Protein AF-A0A354EQW1-F1 (afdb_monomer_lite)

pLDDT: mean 76.07, std 14.04, range [41.16, 94.44]

Structure (mmCIF, N/CA/C/O backbone):
data_AF-A0A354EQW1-F1
#
_entry.id   AF-A0A354EQW1-F1
#
loop_
_atom_site.group_PDB
_atom_site.id
_atom_site.type_symbol
_atom_site.label_atom_id
_atom_site.label_alt_id
_atom_site.label_comp_id
_atom_site.label_asym_id
_atom_site.label_entity_id
_atom_site.label_seq_id
_atom_site.pdbx_PDB_ins_code
_atom_site.Cartn_x
_atom_site.Cartn_y
_atom_site.Cartn_z
_atom_site.occupancy
_atom_site.B_iso_or_equiv
_atom_site.auth_seq_id
_atom_site.auth_comp_id
_atom_site.auth_asym_id
_atom_site.auth_atom_id
_atom_site.pdbx_PDB_model_num
ATOM 1 N N . MET A 1 1 ? 8.757 -15.757 4.302 1.00 61.41 1 MET A N 1
ATOM 2 C CA . MET A 1 1 ? 8.598 -14.358 3.848 1.00 61.41 1 MET A CA 1
ATOM 3 C C . MET A 1 1 ? 7.993 -13.514 4.948 1.00 61.41 1 MET A C 1
ATOM 5 O O . MET A 1 1 ? 7.032 -13.957 5.578 1.00 61.41 1 MET A O 1
ATOM 9 N N . ALA A 1 2 ? 8.572 -12.337 5.192 1.00 67.94 2 ALA A N 1
ATOM 10 C CA . ALA A 1 2 ? 8.047 -11.387 6.164 1.00 67.94 2 ALA A CA 1
ATOM 11 C C . ALA A 1 2 ? 6.632 -10.951 5.756 1.00 67.94 2 ALA A C 1
ATOM 13 O O . ALA A 1 2 ? 6.360 -10.668 4.590 1.00 67.94 2 ALA A O 1
ATOM 14 N N . SER A 1 3 ? 5.724 -10.931 6.723 1.00 80.31 3 SER A N 1
ATOM 15 C CA . SER A 1 3 ? 4.362 -10.442 6.536 1.00 80.31 3 SER A CA 1
ATOM 16 C C . SER A 1 3 ? 3.957 -9.633 7.753 1.00 80.31 3 SER A C 1
ATOM 18 O O . SER A 1 3 ? 4.433 -9.888 8.865 1.00 80.31 3 SER A O 1
ATOM 20 N N . PHE A 1 4 ? 3.077 -8.666 7.548 1.00 85.62 4 PHE A N 1
ATOM 21 C CA . PHE A 1 4 ? 2.503 -7.891 8.630 1.00 85.62 4 PHE A CA 1
ATOM 22 C C . PHE A 1 4 ? 0.986 -7.853 8.507 1.00 85.62 4 PHE A C 1
ATOM 24 O O . PHE A 1 4 ? 0.403 -7.998 7.434 1.00 85.62 4 PHE A O 1
ATOM 31 N N . THR A 1 5 ? 0.344 -7.692 9.654 1.00 90.31 5 THR A N 1
ATOM 32 C CA . THR A 1 5 ? -1.072 -7.368 9.757 1.00 90.31 5 THR A CA 1
ATOM 33 C C . THR A 1 5 ? -1.188 -5.973 10.314 1.00 90.31 5 THR A C 1
ATOM 35 O O . THR A 1 5 ? -0.642 -5.713 11.379 1.00 90.31 5 THR A O 1
ATOM 38 N N . LEU A 1 6 ? -1.914 -5.113 9.625 1.00 90.81 6 LEU A N 1
ATOM 39 C CA . LEU A 1 6 ? -2.255 -3.776 10.069 1.00 90.81 6 LEU A CA 1
ATOM 40 C C . LEU A 1 6 ? -3.727 -3.750 10.491 1.00 90.81 6 LEU A C 1
ATOM 42 O O . LEU A 1 6 ? -4.569 -4.328 9.806 1.00 90.81 6 LEU A O 1
ATOM 46 N N . ILE A 1 7 ? -4.031 -3.111 11.619 1.00 92.00 7 ILE A N 1
ATOM 47 C CA . ILE A 1 7 ? -5.399 -2.943 12.123 1.00 92.00 7 ILE A CA 1
ATOM 48 C C . ILE A 1 7 ? -5.773 -1.476 11.945 1.00 92.00 7 ILE A C 1
ATOM 50 O O . ILE A 1 7 ? -5.153 -0.611 12.558 1.00 92.00 7 ILE A O 1
ATOM 54 N N . THR A 1 8 ? -6.737 -1.177 11.079 1.00 90.56 8 THR A N 1
ATOM 55 C CA . THR A 1 8 ? -7.077 0.208 10.723 1.00 90.56 8 THR A CA 1
ATOM 56 C C . THR A 1 8 ? -7.676 0.970 11.901 1.00 90.56 8 THR A C 1
ATOM 58 O O . THR A 1 8 ? -8.573 0.449 12.565 1.00 90.56 8 THR A O 1
ATOM 61 N N . GLN A 1 9 ? -7.269 2.224 12.097 1.00 86.38 9 GLN A N 1
ATOM 62 C CA . GLN A 1 9 ? -7.896 3.142 13.046 1.00 86.38 9 GLN A CA 1
ATOM 63 C C . GLN A 1 9 ? -8.481 4.335 12.293 1.00 86.38 9 GLN A C 1
ATOM 65 O O . GLN A 1 9 ? -7.753 5.110 11.678 1.00 86.38 9 GLN A O 1
ATOM 70 N N . GLY A 1 10 ? -9.807 4.477 12.348 1.00 82.00 10 GLY A N 1
ATOM 71 C CA . GLY A 1 10 ? -10.518 5.462 11.538 1.00 82.00 10 GLY A CA 1
ATOM 72 C C . GLY A 1 10 ? -10.476 5.111 10.049 1.00 82.00 10 GLY A C 1
ATOM 73 O O . GLY A 1 10 ? -9.451 4.718 9.498 1.00 82.00 10 GLY A O 1
ATOM 74 N N . ILE A 1 11 ? -11.618 5.227 9.381 1.00 91.38 11 ILE A N 1
ATOM 75 C CA . ILE A 1 11 ? -11.716 5.006 7.940 1.00 91.38 11 ILE A CA 1
ATOM 76 C C . ILE A 1 11 ? -12.418 6.223 7.362 1.00 91.38 11 ILE A C 1
ATOM 78 O O . ILE A 1 11 ? -13.590 6.466 7.646 1.00 91.38 11 ILE A O 1
ATOM 82 N N . THR A 1 12 ? -11.691 6.988 6.555 1.00 93.75 12 THR A N 1
ATOM 83 C CA . THR A 1 12 ? -12.273 8.050 5.739 1.00 93.75 12 THR A CA 1
ATOM 84 C C . THR A 1 12 ? -12.435 7.530 4.324 1.00 93.75 12 THR A C 1
ATOM 86 O O . THR A 1 12 ? -11.519 6.930 3.767 1.00 93.75 12 THR A O 1
ATOM 89 N N . VAL A 1 13 ? -13.603 7.770 3.737 1.00 94.44 13 VAL A N 1
ATOM 90 C CA . VAL A 1 13 ? -13.941 7.357 2.373 1.00 94.44 13 VAL A CA 1
ATOM 91 C C . VAL A 1 13 ? -14.304 8.564 1.528 1.00 94.44 13 VAL A C 1
ATOM 93 O O . VAL A 1 13 ? -14.790 9.571 2.044 1.00 94.44 13 VAL A O 1
ATOM 96 N N . GLY A 1 14 ? -14.109 8.450 0.222 1.00 91.62 14 GLY A N 1
ATOM 97 C CA . GLY A 1 14 ? -14.551 9.456 -0.726 1.00 91.62 14 GLY A CA 1
ATOM 98 C C . GLY A 1 14 ? -14.623 8.926 -2.148 1.00 91.62 14 GLY A C 1
ATOM 99 O O . GLY A 1 14 ? -14.237 7.794 -2.441 1.00 91.62 14 GLY A O 1
ATOM 100 N N . TYR A 1 15 ? -15.142 9.778 -3.024 1.00 89.44 15 TYR A N 1
ATOM 101 C CA . TYR A 1 15 ? -15.158 9.570 -4.464 1.00 89.44 15 TYR A CA 1
ATOM 102 C C . TYR A 1 15 ? -14.488 10.777 -5.115 1.00 89.44 15 TYR A C 1
ATOM 104 O O . TYR A 1 15 ? -14.860 11.917 -4.830 1.00 89.44 15 TYR A O 1
ATOM 112 N N . ALA A 1 16 ? -13.488 10.519 -5.949 1.00 84.44 16 ALA A N 1
ATOM 113 C CA . ALA A 1 16 ? -12.855 11.500 -6.821 1.00 84.44 16 ALA A CA 1
ATOM 114 C C . ALA A 1 16 ? -13.262 11.231 -8.279 1.00 84.44 16 ALA A C 1
ATOM 116 O O . ALA A 1 16 ? -13.945 10.245 -8.560 1.00 84.44 16 ALA A O 1
ATOM 117 N N . GLU A 1 17 ? -12.831 12.095 -9.202 1.00 80.75 17 GLU A N 1
ATOM 118 C CA . GLU A 1 17 ? -13.062 11.911 -10.647 1.00 80.75 17 GLU A CA 1
ATOM 119 C C . GLU A 1 17 ? -12.592 10.532 -11.134 1.00 80.75 17 GLU A C 1
ATOM 121 O O . GLU A 1 17 ? -13.248 9.920 -11.974 1.00 80.75 17 GLU A O 1
ATOM 126 N N . ASP A 1 18 ? -11.530 10.007 -10.520 1.00 79.56 18 ASP A N 1
ATOM 127 C CA . ASP A 1 18 ? -10.909 8.746 -10.915 1.00 79.56 18 ASP A CA 1
ATOM 128 C C . ASP A 1 18 ? -11.437 7.517 -10.157 1.00 79.56 18 ASP A C 1
ATOM 130 O O . ASP A 1 18 ? -11.025 6.400 -10.455 1.00 79.56 18 ASP A O 1
ATOM 134 N N . GLY A 1 19 ? -12.355 7.675 -9.196 1.00 86.69 19 GLY A N 1
ATOM 135 C CA . GLY A 1 19 ? -12.988 6.544 -8.511 1.00 86.69 19 GLY A CA 1
ATOM 136 C C . GLY A 1 19 ? -13.111 6.673 -6.994 1.00 86.69 19 GLY A C 1
ATOM 137 O O . GLY A 1 19 ? -12.954 7.739 -6.398 1.00 86.69 19 GLY A O 1
ATOM 138 N N . PHE A 1 20 ? -13.453 5.551 -6.364 1.00 92.38 20 PHE A N 1
ATOM 139 C CA . PHE A 1 20 ? -13.547 5.412 -4.913 1.00 92.38 20 PHE A CA 1
ATOM 140 C C . PHE A 1 20 ? -12.161 5.330 -4.275 1.00 92.38 20 PHE A C 1
ATOM 142 O O . PHE A 1 20 ? -11.295 4.601 -4.763 1.00 92.38 20 PHE A O 1
ATOM 149 N N . PHE A 1 21 ? -12.002 5.979 -3.126 1.00 92.94 21 PHE A N 1
ATOM 150 C CA . PHE A 1 21 ? -10.834 5.820 -2.272 1.00 92.94 21 PHE A CA 1
ATOM 151 C C . PHE A 1 21 ? -11.230 5.693 -0.800 1.00 92.94 21 PHE A C 1
ATOM 153 O O . PHE A 1 21 ? -12.246 6.226 -0.345 1.00 92.94 21 PHE A O 1
ATOM 160 N N . ALA A 1 22 ? -10.375 5.017 -0.041 1.00 94.12 22 ALA A N 1
ATOM 161 C CA . ALA A 1 22 ? -10.442 4.926 1.407 1.00 94.12 22 ALA A CA 1
ATOM 162 C C . ALA A 1 22 ? -9.052 5.109 2.007 1.00 94.12 22 ALA A C 1
ATOM 164 O O . ALA A 1 22 ? -8.066 4.632 1.449 1.00 94.12 22 ALA A O 1
ATOM 165 N N . TRP A 1 23 ? -8.962 5.787 3.143 1.00 94.06 23 TRP A N 1
ATOM 166 C CA . TRP A 1 23 ? -7.689 6.020 3.808 1.00 94.06 23 TRP A CA 1
ATOM 167 C C . TRP A 1 23 ? -7.847 6.167 5.319 1.00 94.06 23 TRP A C 1
ATOM 169 O O . TRP A 1 23 ? -8.936 6.442 5.835 1.00 94.06 23 TRP A O 1
ATOM 179 N N . GLY A 1 24 ? -6.733 5.999 6.018 1.00 92.06 24 GLY A N 1
ATOM 180 C CA . GLY A 1 24 ? -6.637 6.200 7.454 1.00 92.06 24 GLY A CA 1
ATOM 181 C C . GLY A 1 24 ? -5.207 6.026 7.940 1.00 92.06 24 GLY A C 1
ATOM 182 O O . GLY A 1 24 ? -4.266 5.917 7.151 1.00 92.06 24 GLY A O 1
ATOM 183 N N . THR A 1 25 ? -5.050 5.980 9.256 1.00 91.25 25 THR A N 1
ATOM 184 C CA . THR A 1 25 ? -3.758 5.743 9.901 1.00 91.25 25 THR A CA 1
ATOM 185 C C . THR A 1 25 ? -3.864 4.599 10.896 1.00 91.25 25 THR A C 1
ATOM 187 O O . THR A 1 25 ? -4.946 4.063 11.152 1.00 91.25 25 THR A O 1
ATOM 190 N N . THR A 1 26 ? -2.722 4.148 11.401 1.00 89.62 26 THR A N 1
ATOM 191 C CA . THR A 1 26 ? -2.644 3.186 12.501 1.00 89.62 26 THR A CA 1
ATOM 192 C C . THR A 1 26 ? -1.219 3.058 13.010 1.00 89.62 26 THR A C 1
ATOM 194 O O . THR A 1 26 ? -0.257 3.102 12.248 1.00 89.62 26 THR A O 1
ATOM 197 N N . ASP A 1 27 ? -1.086 2.848 14.308 1.00 87.38 27 ASP A N 1
ATOM 198 C CA . ASP A 1 27 ? 0.136 2.419 14.985 1.00 87.38 27 ASP A CA 1
ATOM 199 C C . ASP A 1 27 ? 0.068 0.938 15.417 1.00 87.38 27 ASP A C 1
ATOM 201 O O . ASP A 1 27 ? 1.007 0.399 16.005 1.00 87.38 27 ASP A O 1
ATOM 205 N N . ASN A 1 28 ? -1.044 0.257 15.116 1.00 87.12 28 ASN A N 1
ATOM 206 C CA . ASN A 1 28 ? -1.337 -1.098 15.555 1.00 87.12 28 ASN A CA 1
ATOM 207 C C . ASN A 1 28 ? -1.108 -2.098 14.422 1.00 87.12 28 ASN A C 1
ATOM 209 O O . ASN A 1 28 ? -1.990 -2.390 13.606 1.00 87.12 28 ASN A O 1
ATOM 213 N N . PHE A 1 29 ? 0.095 -2.662 14.401 1.00 86.12 29 PHE A N 1
ATOM 214 C CA . PHE A 1 29 ? 0.477 -3.706 13.464 1.00 86.12 29 PHE A CA 1
ATOM 215 C C . PHE A 1 29 ? 1.183 -4.868 14.160 1.00 86.12 29 PHE A C 1
ATOM 217 O O . PHE A 1 29 ? 1.816 -4.740 15.207 1.00 86.12 29 PHE A O 1
ATOM 224 N N . ARG A 1 30 ? 1.063 -6.047 13.556 1.00 86.12 30 ARG A N 1
ATOM 225 C CA . ARG A 1 30 ? 1.644 -7.301 14.033 1.00 86.12 30 ARG A CA 1
ATOM 226 C C . ARG A 1 30 ? 2.488 -7.908 12.933 1.00 86.12 30 ARG A C 1
ATOM 228 O O . ARG A 1 30 ? 1.966 -8.241 11.871 1.00 86.12 30 ARG A O 1
ATOM 235 N N . TRP A 1 31 ? 3.769 -8.090 13.210 1.00 83.12 31 TRP A N 1
ATOM 236 C CA . TRP A 1 31 ? 4.674 -8.822 12.335 1.00 83.12 31 TRP A CA 1
ATOM 237 C C . TRP A 1 31 ? 4.540 -10.320 12.581 1.00 83.12 31 TRP A C 1
ATOM 239 O O . TRP A 1 31 ? 4.454 -10.770 13.724 1.00 83.12 31 TRP A O 1
ATOM 249 N N . ASN A 1 32 ? 4.501 -11.093 11.501 1.00 75.50 32 ASN A N 1
ATOM 250 C CA . ASN A 1 32 ? 4.595 -12.541 11.560 1.00 75.50 32 ASN A CA 1
ATOM 251 C C . ASN A 1 32 ? 5.961 -12.951 11.017 1.00 75.50 32 ASN A C 1
ATOM 253 O O . ASN A 1 32 ? 6.189 -12.973 9.804 1.00 75.50 32 ASN A O 1
ATOM 257 N N . ASP A 1 33 ? 6.865 -13.264 11.938 1.00 65.31 33 ASP A N 1
ATOM 258 C CA . ASP A 1 33 ? 8.210 -13.710 11.620 1.00 65.31 33 ASP A CA 1
ATOM 259 C C . ASP A 1 33 ? 8.269 -15.229 11.586 1.00 65.31 33 ASP A C 1
ATOM 261 O O . ASP A 1 33 ? 8.409 -15.903 12.606 1.00 65.31 33 ASP A O 1
ATOM 265 N N . ARG A 1 34 ? 8.223 -15.784 10.378 1.00 54.66 34 ARG A N 1
ATOM 266 C CA . ARG A 1 34 ? 8.745 -17.128 10.135 1.00 54.66 34 ARG A CA 1
ATOM 267 C C . ARG A 1 34 ? 10.202 -17.005 9.715 1.00 54.66 34 ARG A C 1
ATOM 269 O O . ARG A 1 34 ? 10.468 -17.022 8.523 1.00 54.66 34 ARG A O 1
ATOM 276 N N . GLY A 1 35 ? 11.078 -16.798 10.702 1.00 47.00 35 GLY A N 1
ATOM 277 C CA . GLY A 1 35 ? 12.498 -17.198 10.742 1.00 47.00 35 GLY A CA 1
ATOM 278 C C . GLY A 1 35 ? 13.497 -16.686 9.698 1.00 47.00 35 GLY A C 1
ATOM 279 O O . GLY A 1 35 ? 14.683 -16.646 10.000 1.00 47.00 35 GLY A O 1
ATOM 280 N N . ASP A 1 36 ? 13.068 -16.252 8.522 1.00 45.66 36 ASP A N 1
ATOM 281 C CA . ASP A 1 36 ? 13.952 -16.171 7.370 1.00 45.66 36 ASP A CA 1
ATOM 282 C C . ASP A 1 36 ? 14.125 -14.713 6.943 1.00 45.66 36 ASP A C 1
ATOM 284 O O . ASP A 1 36 ? 13.582 -14.277 5.937 1.00 45.66 36 ASP A O 1
ATOM 288 N N . TYR A 1 37 ? 14.887 -13.938 7.724 1.00 51.50 37 TYR A N 1
ATOM 289 C CA . TYR A 1 37 ? 15.609 -12.780 7.182 1.00 51.50 37 TYR A CA 1
ATOM 290 C C . TYR A 1 37 ? 16.886 -13.295 6.515 1.00 51.50 37 TYR A C 1
ATOM 292 O O . TYR A 1 37 ? 17.991 -13.098 7.017 1.00 51.50 37 TYR A O 1
ATOM 300 N N . VAL A 1 38 ? 16.742 -14.042 5.422 1.00 46.09 38 VAL A N 1
ATOM 301 C CA . VAL A 1 38 ? 17.891 -14.604 4.710 1.00 46.09 38 VAL A CA 1
ATOM 302 C C . VAL A 1 38 ? 18.143 -13.738 3.472 1.00 46.09 38 VAL A C 1
ATOM 304 O O . VAL A 1 38 ? 17.240 -13.478 2.692 1.00 46.09 38 VAL A O 1
ATOM 307 N N . HIS A 1 39 ? 19.371 -13.238 3.328 1.00 49.62 39 HIS A N 1
ATOM 308 C CA . HIS A 1 39 ? 19.900 -12.595 2.111 1.00 49.62 39 HIS A CA 1
ATOM 309 C C . HIS A 1 39 ? 19.362 -11.216 1.669 1.00 49.62 39 HIS A C 1
ATOM 311 O O . HIS A 1 39 ? 19.645 -10.798 0.554 1.00 49.62 39 HIS A O 1
ATOM 317 N N . GLY A 1 40 ? 18.713 -10.428 2.534 1.00 51.31 40 GLY A N 1
ATOM 318 C CA . GLY A 1 40 ? 18.455 -9.006 2.223 1.00 51.31 40 GLY A CA 1
ATOM 319 C C . GLY A 1 40 ? 17.377 -8.744 1.166 1.00 51.31 40 GLY A C 1
ATOM 320 O O . GLY A 1 40 ? 17.297 -7.642 0.632 1.00 51.31 40 GLY A O 1
ATOM 321 N N . GLU A 1 41 ? 16.517 -9.731 0.925 1.00 52.88 41 GLU A N 1
ATOM 322 C CA . GLU A 1 41 ? 15.366 -9.660 0.013 1.00 52.88 41 GLU A CA 1
ATOM 323 C C . GLU A 1 41 ? 14.070 -9.234 0.730 1.00 52.88 41 GLU A C 1
ATOM 325 O O . GLU A 1 41 ? 12.975 -9.328 0.182 1.00 52.88 41 GLU A O 1
ATOM 330 N N . HIS A 1 42 ? 14.152 -8.806 1.994 1.00 61.62 42 HIS 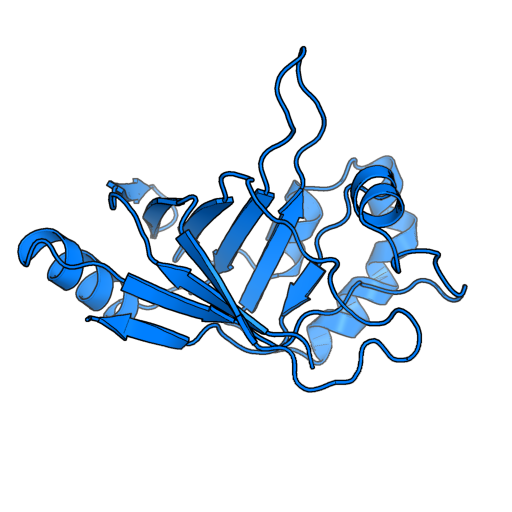A N 1
ATOM 331 C CA . HIS A 1 42 ? 12.977 -8.614 2.843 1.00 61.62 42 HIS A CA 1
ATOM 332 C C . HIS A 1 42 ? 12.871 -7.200 3.406 1.00 61.62 42 HIS A C 1
ATOM 334 O O . HIS A 1 42 ? 13.855 -6.575 3.793 1.00 61.62 42 HIS A O 1
ATOM 340 N N . LEU A 1 43 ? 11.629 -6.732 3.494 1.00 71.81 43 LEU A N 1
ATOM 341 C CA . LEU A 1 43 ? 11.233 -5.452 4.069 1.00 71.81 43 LEU A CA 1
ATOM 342 C C . LEU A 1 43 ? 11.712 -5.313 5.531 1.00 71.81 43 LEU A C 1
ATOM 344 O O . LEU A 1 43 ? 11.387 -6.189 6.336 1.00 71.81 43 LEU A O 1
ATOM 348 N N . PRO A 1 44 ? 12.438 -4.248 5.924 1.00 70.88 44 PRO A N 1
ATOM 349 C CA . PRO A 1 44 ? 12.791 -4.007 7.323 1.00 70.88 44 PRO A CA 1
ATOM 350 C C . PRO A 1 44 ? 11.556 -3.801 8.202 1.00 70.88 44 PRO A C 1
ATOM 352 O O . PRO A 1 44 ? 10.584 -3.171 7.783 1.00 70.88 44 PRO A O 1
ATOM 355 N N . ARG A 1 45 ? 11.606 -4.267 9.456 1.00 76.19 45 ARG A N 1
ATOM 356 C CA . ARG A 1 45 ? 10.544 -3.947 10.416 1.00 76.19 45 ARG A CA 1
ATOM 357 C C . ARG A 1 45 ? 10.528 -2.445 10.707 1.00 76.19 45 ARG A C 1
ATOM 359 O O . ARG A 1 45 ? 11.567 -1.836 10.960 1.00 76.19 45 ARG A O 1
ATOM 366 N N . PHE A 1 46 ? 9.333 -1.881 10.719 1.00 74.00 46 PHE A N 1
ATOM 367 C CA . PHE A 1 46 ? 9.022 -0.569 11.274 1.00 74.00 46 PHE A CA 1
ATOM 368 C C . PHE A 1 46 ? 8.236 -0.812 12.562 1.00 74.00 46 PHE A C 1
ATOM 370 O O . PHE A 1 46 ? 7.251 -1.544 12.541 1.00 74.00 46 PHE A O 1
ATOM 377 N N . THR A 1 47 ? 8.716 -0.304 13.699 1.00 68.75 47 THR A N 1
ATOM 378 C CA . THR A 1 47 ? 8.116 -0.508 15.032 1.00 68.75 47 THR A CA 1
ATOM 379 C C . THR A 1 47 ? 7.979 0.833 15.736 1.00 68.75 47 THR A C 1
ATOM 381 O O . THR A 1 47 ? 8.960 1.567 15.807 1.00 68.75 47 THR A O 1
ATOM 384 N N . GLY A 1 48 ? 6.800 1.126 16.292 1.00 71.69 48 GLY A N 1
ATOM 385 C CA . GLY A 1 48 ? 6.523 2.411 16.950 1.00 71.69 48 GLY A CA 1
ATOM 386 C C . GLY A 1 48 ? 6.258 3.573 15.986 1.00 71.69 48 GLY A C 1
ATOM 387 O O . GLY A 1 48 ? 6.304 4.725 16.401 1.00 71.69 48 GLY A O 1
ATOM 388 N N . GLU A 1 49 ? 5.998 3.278 14.714 1.00 80.38 49 GLU A N 1
ATOM 389 C CA . GLU A 1 49 ? 5.729 4.270 13.673 1.00 80.38 49 GLU A CA 1
ATOM 390 C C . GLU A 1 49 ? 4.253 4.259 13.290 1.00 80.38 49 GLU A C 1
ATOM 392 O O . GLU A 1 49 ? 3.627 3.202 13.276 1.00 80.38 49 GLU A O 1
ATOM 397 N N . VAL A 1 50 ? 3.705 5.422 12.943 1.00 86.38 50 VAL A N 1
ATOM 398 C CA . VAL A 1 50 ? 2.364 5.498 12.358 1.00 86.38 50 VAL A CA 1
ATOM 399 C C . VAL A 1 50 ? 2.462 5.112 10.886 1.00 86.38 50 VAL A C 1
ATOM 401 O O . VAL A 1 50 ? 3.277 5.659 10.140 1.00 86.38 50 VAL A O 1
ATOM 404 N N . VAL A 1 51 ? 1.621 4.167 10.482 1.00 87.69 51 VAL A N 1
ATOM 405 C CA . VAL A 1 51 ? 1.422 3.782 9.090 1.00 87.69 51 VAL A CA 1
ATOM 406 C C . VAL A 1 51 ? 0.181 4.491 8.573 1.00 87.69 51 VAL A C 1
ATOM 408 O O . VAL A 1 51 ? -0.920 4.300 9.093 1.00 87.69 51 VAL A O 1
ATOM 411 N N . GLU A 1 52 ? 0.354 5.287 7.530 1.00 90.50 52 GLU A N 1
ATOM 412 C CA . GLU A 1 52 ? -0.750 5.757 6.705 1.00 90.50 52 GLU A CA 1
ATOM 413 C C . GLU A 1 52 ? -1.101 4.652 5.715 1.00 90.50 52 GLU A C 1
ATOM 415 O O . GLU A 1 52 ? -0.221 4.047 5.103 1.00 90.50 52 GLU A O 1
ATOM 420 N N . TRP A 1 53 ? -2.382 4.351 5.555 1.00 91.56 53 TRP A N 1
ATOM 421 C CA . TRP A 1 53 ? -2.829 3.364 4.582 1.00 91.56 53 TRP A CA 1
ATOM 422 C C . TRP A 1 53 ? -3.884 3.972 3.667 1.00 91.56 53 TRP A C 1
ATOM 424 O O . TRP A 1 53 ? -4.707 4.788 4.086 1.00 91.56 53 TRP A O 1
ATOM 434 N N . ARG A 1 54 ? -3.856 3.562 2.400 1.00 91.81 54 ARG A N 1
ATOM 435 C CA . ARG A 1 54 ? -4.777 4.009 1.360 1.00 91.81 54 ARG A CA 1
ATOM 436 C C . ARG A 1 54 ? -5.159 2.847 0.454 1.00 91.81 54 ARG A C 1
ATOM 438 O O . ARG A 1 54 ? -4.302 2.084 0.021 1.00 91.81 54 ARG A O 1
ATOM 445 N N . ILE A 1 55 ? -6.446 2.750 0.152 1.00 91.69 55 ILE A N 1
ATOM 446 C CA . ILE A 1 55 ? -7.019 1.869 -0.864 1.00 91.69 55 ILE A CA 1
ATOM 447 C C . ILE A 1 55 ? -7.641 2.765 -1.930 1.00 91.69 55 ILE A C 1
ATOM 449 O O . ILE A 1 55 ? -8.406 3.671 -1.597 1.00 91.69 55 ILE A O 1
ATOM 453 N N . ASP A 1 56 ? -7.325 2.520 -3.194 1.00 89.69 56 ASP A N 1
ATOM 454 C CA . ASP A 1 56 ? -7.824 3.314 -4.313 1.00 89.69 56 ASP A CA 1
ATOM 455 C C . ASP A 1 56 ? -8.322 2.410 -5.437 1.00 89.69 56 ASP A C 1
ATOM 457 O O . ASP A 1 56 ? -7.684 1.412 -5.769 1.00 89.69 56 ASP A O 1
ATOM 461 N N . SER A 1 57 ? -9.461 2.769 -6.020 1.00 87.56 57 SER A N 1
ATOM 462 C CA . SER A 1 57 ? -10.031 2.084 -7.185 1.00 87.56 57 SER A CA 1
ATOM 463 C C . SER A 1 57 ? -9.741 2.791 -8.507 1.00 87.56 57 SER A C 1
ATOM 465 O O . SER A 1 57 ? -10.249 2.357 -9.546 1.00 87.56 57 SER A O 1
ATOM 467 N N . ASN A 1 58 ? -8.919 3.847 -8.471 1.00 81.44 58 ASN A N 1
ATOM 468 C CA . ASN A 1 58 ? -8.408 4.519 -9.655 1.00 81.44 58 ASN A CA 1
ATOM 469 C C . ASN A 1 58 ? -7.813 3.503 -10.651 1.00 81.44 58 ASN A C 1
ATOM 471 O O . ASN A 1 58 ? -7.021 2.652 -10.239 1.00 81.44 58 ASN A O 1
ATOM 475 N N . PRO A 1 59 ? -8.150 3.583 -11.954 1.00 72.44 59 PRO A N 1
ATOM 476 C CA . PRO A 1 59 ? -7.591 2.724 -13.001 1.00 72.44 59 PRO A CA 1
ATOM 477 C C . PRO A 1 59 ? -6.091 2.940 -13.297 1.00 72.44 59 PRO A C 1
ATOM 479 O O . PRO A 1 59 ? -5.606 2.463 -14.322 1.00 72.44 59 PRO A O 1
ATOM 482 N N . MET A 1 60 ? -5.345 3.663 -12.456 1.00 76.62 60 MET A N 1
ATOM 483 C CA . MET A 1 60 ? -3.898 3.820 -12.603 1.00 76.62 60 MET A CA 1
ATOM 484 C C . MET A 1 60 ? -3.177 2.472 -12.548 1.00 76.62 60 MET A C 1
ATOM 486 O O . MET A 1 60 ? -3.281 1.741 -11.556 1.00 76.62 60 MET A O 1
ATOM 490 N N . THR A 1 61 ? -2.356 2.219 -13.568 1.00 76.25 61 THR A N 1
ATOM 491 C CA . THR A 1 61 ? -1.529 1.012 -13.640 1.00 76.25 61 THR A CA 1
ATOM 492 C C . THR A 1 61 ? -0.412 1.021 -12.598 1.00 76.25 61 THR A C 1
ATOM 494 O O . THR A 1 61 ? -0.074 2.066 -12.027 1.00 76.25 61 THR A O 1
ATOM 497 N N . GLN A 1 62 ? 0.237 -0.130 -12.376 1.00 75.06 62 GLN A N 1
ATOM 498 C CA . GLN A 1 62 ? 1.417 -0.198 -11.500 1.00 75.06 62 GLN A CA 1
ATOM 499 C C . GLN A 1 62 ? 2.511 0.781 -11.944 1.00 75.06 62 GLN A C 1
ATOM 501 O O . GLN A 1 62 ? 3.116 1.469 -11.114 1.00 75.06 62 GLN A O 1
ATOM 506 N N . TRP A 1 63 ? 2.712 0.879 -13.263 1.00 76.94 63 TRP A N 1
ATOM 507 C CA . TRP A 1 63 ? 3.661 1.807 -13.866 1.00 76.94 63 TRP A CA 1
ATOM 508 C C . TRP A 1 63 ? 3.285 3.260 -13.582 1.00 76.94 63 TRP A C 1
ATOM 510 O O . TRP A 1 63 ? 4.144 4.022 -13.147 1.00 76.94 63 TRP A O 1
ATOM 520 N N . ASP A 1 64 ? 2.020 3.645 -13.765 1.00 77.75 64 ASP A N 1
ATOM 521 C CA . ASP A 1 64 ? 1.586 5.033 -13.563 1.00 77.75 64 ASP A CA 1
ATOM 522 C C . ASP A 1 64 ? 1.794 5.482 -12.115 1.00 77.75 64 ASP A C 1
ATOM 524 O O . ASP A 1 64 ? 2.281 6.585 -11.854 1.00 77.75 64 ASP A O 1
ATOM 528 N N . GLN A 1 65 ? 1.492 4.602 -11.158 1.00 72.88 65 GLN A N 1
ATOM 529 C CA . GLN A 1 65 ? 1.671 4.905 -9.741 1.00 72.88 65 GLN A CA 1
ATOM 530 C C . GLN A 1 65 ? 3.141 5.047 -9.359 1.00 72.88 65 GLN A C 1
ATOM 532 O O . GLN A 1 65 ? 3.490 5.933 -8.574 1.00 72.88 65 GLN A O 1
ATOM 537 N N . TYR A 1 66 ? 4.017 4.197 -9.895 1.00 73.81 66 TYR A N 1
ATOM 538 C CA . TYR A 1 66 ? 5.452 4.336 -9.666 1.00 73.81 66 TYR A CA 1
ATOM 539 C C . TYR A 1 66 ? 6.038 5.559 -10.373 1.00 73.81 66 TYR A C 1
ATOM 541 O O . TYR A 1 66 ? 6.812 6.312 -9.780 1.00 73.81 66 TYR A O 1
ATOM 549 N N . ALA A 1 67 ? 5.646 5.798 -11.624 1.00 73.56 67 ALA A N 1
ATOM 550 C CA . ALA A 1 67 ? 6.093 6.943 -12.400 1.00 73.56 67 ALA A CA 1
ATOM 551 C C . ALA A 1 67 ? 5.675 8.266 -11.747 1.00 73.56 67 ALA A C 1
ATOM 553 O O . ALA A 1 67 ? 6.412 9.244 -11.846 1.00 73.56 67 ALA A O 1
ATOM 554 N N . TYR A 1 68 ? 4.538 8.317 -11.053 1.00 72.25 68 TYR A N 1
ATOM 555 C CA . TYR A 1 68 ? 4.149 9.486 -10.264 1.00 72.25 68 TYR A CA 1
ATOM 556 C C . TYR A 1 68 ? 5.107 9.760 -9.093 1.00 72.25 68 TYR A C 1
ATOM 558 O O . TYR A 1 68 ? 5.357 10.914 -8.753 1.00 72.25 68 TYR A O 1
ATOM 566 N N . PHE A 1 69 ? 5.665 8.709 -8.491 1.00 66.44 69 PHE A N 1
ATOM 567 C CA . PHE A 1 69 ? 6.474 8.810 -7.279 1.00 66.44 69 PHE A CA 1
ATOM 568 C C . PHE A 1 69 ? 7.938 9.214 -7.542 1.00 66.44 69 PHE A C 1
ATOM 570 O O . PHE A 1 69 ? 8.551 9.885 -6.712 1.00 66.44 69 PHE A O 1
ATOM 577 N N . LEU A 1 70 ? 8.515 8.842 -8.690 1.00 66.75 70 LEU A N 1
ATOM 578 C CA . LEU A 1 70 ? 9.916 9.156 -8.994 1.00 66.75 70 LEU A CA 1
ATOM 579 C C . LEU A 1 70 ? 10.134 10.542 -9.629 1.00 66.75 70 LEU A C 1
ATOM 581 O O . LEU A 1 70 ? 9.378 10.940 -10.525 1.00 66.75 70 LEU A O 1
ATOM 585 N N . PRO A 1 71 ? 11.252 11.223 -9.301 1.00 66.44 71 PRO A N 1
ATOM 586 C CA . PRO A 1 71 ? 11.758 12.336 -10.096 1.00 66.44 71 PRO A CA 1
ATOM 587 C C . PRO A 1 71 ? 12.044 11.904 -11.550 1.00 66.44 71 PRO A C 1
ATOM 589 O O . PRO A 1 71 ? 12.536 10.790 -11.766 1.00 66.44 71 PRO A O 1
ATOM 592 N N . PRO A 1 72 ? 11.757 12.739 -12.568 1.00 66.56 72 PRO A N 1
ATOM 593 C CA . PRO A 1 72 ? 11.960 12.397 -13.982 1.00 66.56 72 PRO A CA 1
ATOM 594 C C . PRO A 1 72 ? 13.358 11.858 -14.330 1.00 66.56 72 PRO A C 1
ATOM 596 O O . PRO A 1 72 ? 13.486 10.945 -15.144 1.00 66.56 72 PRO A O 1
ATOM 599 N N . GLU A 1 73 ? 14.398 12.388 -13.692 1.00 67.69 73 GLU A N 1
ATOM 600 C CA . GLU A 1 73 ? 15.805 12.035 -13.888 1.00 67.69 73 GLU A CA 1
ATOM 601 C C . GLU A 1 73 ? 16.164 10.598 -13.466 1.00 67.69 73 GLU A C 1
ATOM 603 O O . GLU A 1 73 ? 17.113 10.020 -14.002 1.00 67.69 73 GLU A O 1
ATOM 608 N N . GLU A 1 74 ? 15.397 9.992 -12.556 1.00 64.50 74 GLU A N 1
ATOM 609 C CA . GLU A 1 74 ? 15.617 8.622 -12.071 1.00 64.50 74 GLU A CA 1
ATOM 610 C C . GLU A 1 74 ? 14.838 7.572 -12.883 1.00 64.50 74 GLU A C 1
ATOM 612 O O . GLU A 1 74 ? 15.229 6.404 -12.909 1.00 64.50 74 GLU A O 1
ATOM 617 N N . LYS A 1 75 ? 13.782 7.979 -13.607 1.00 65.06 75 LYS A N 1
ATOM 618 C CA . LYS A 1 75 ? 12.888 7.071 -14.356 1.00 65.06 75 LYS A CA 1
ATOM 619 C C . LYS A 1 75 ? 13.618 6.312 -15.463 1.00 65.06 75 LYS A C 1
ATOM 621 O O . LYS A 1 75 ? 13.545 5.089 -15.522 1.00 65.06 75 LYS A O 1
ATOM 626 N N . SER A 1 76 ? 14.381 7.028 -16.291 1.00 64.44 76 SER A N 1
ATOM 627 C CA . SER A 1 76 ? 15.009 6.477 -17.506 1.00 64.44 76 SER A CA 1
ATOM 628 C C . SER A 1 76 ? 15.965 5.303 -17.263 1.00 64.44 76 SER A C 1
ATOM 630 O O . SER A 1 76 ? 16.127 4.458 -18.135 1.00 64.44 76 SER A O 1
ATOM 632 N N . LYS A 1 77 ? 16.602 5.226 -16.087 1.00 66.44 77 LYS A N 1
ATOM 633 C CA . LYS A 1 77 ? 17.573 4.164 -15.770 1.00 66.44 77 LYS A CA 1
ATOM 634 C C . LYS A 1 77 ? 16.919 2.848 -15.358 1.00 66.44 77 LYS A C 1
ATOM 636 O O . LYS A 1 77 ? 17.569 1.814 -15.435 1.00 66.44 77 LYS A O 1
ATOM 641 N N . ARG A 1 78 ? 15.673 2.901 -14.887 1.00 68.56 78 ARG A N 1
ATOM 642 C CA . ARG A 1 78 ? 14.965 1.763 -14.280 1.00 68.56 78 ARG A CA 1
ATOM 643 C C . ARG A 1 78 ? 13.731 1.348 -15.059 1.00 68.56 78 ARG A C 1
ATOM 645 O O . ARG A 1 78 ? 13.239 0.244 -14.879 1.00 68.56 78 ARG A O 1
ATOM 652 N N . GLU A 1 79 ? 13.246 2.217 -15.934 1.00 76.12 79 GLU A N 1
ATOM 653 C CA . GLU A 1 79 ? 12.017 2.041 -16.696 1.00 76.12 79 GLU A CA 1
ATOM 654 C C . GLU A 1 79 ? 11.881 0.656 -17.338 1.00 76.12 79 GLU A C 1
ATOM 656 O O . GLU A 1 79 ? 10.881 -0.017 -17.099 1.00 76.12 79 GLU A O 1
ATOM 661 N N . ASP A 1 80 ? 12.894 0.192 -18.070 1.00 76.38 80 ASP A N 1
ATOM 662 C CA . ASP A 1 80 ? 12.834 -1.104 -18.757 1.00 76.38 80 ASP A CA 1
ATOM 663 C C . ASP A 1 80 ? 12.791 -2.290 -17.781 1.00 76.38 80 ASP A C 1
ATOM 665 O O . ASP A 1 80 ? 12.012 -3.225 -17.970 1.00 76.38 80 ASP A O 1
ATOM 669 N N . MET A 1 81 ? 13.574 -2.234 -16.699 1.00 73.62 81 MET A N 1
ATOM 670 C CA . MET A 1 81 ? 13.603 -3.279 -15.666 1.00 73.62 81 MET A CA 1
ATOM 671 C C . MET A 1 81 ? 12.264 -3.385 -14.933 1.00 73.62 81 MET A C 1
ATOM 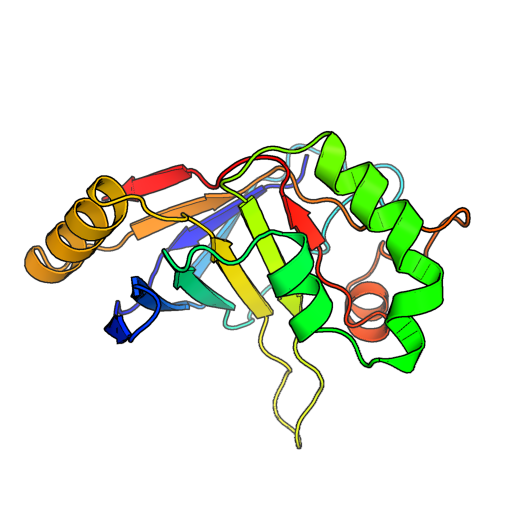673 O O . MET A 1 81 ? 11.778 -4.476 -14.649 1.00 73.62 81 MET A O 1
ATOM 677 N N . LEU A 1 82 ? 11.646 -2.243 -14.653 1.00 74.06 82 LEU A N 1
ATOM 678 C CA . LEU A 1 82 ? 10.379 -2.154 -13.938 1.00 74.06 82 LEU A CA 1
ATOM 679 C C . LEU A 1 82 ? 9.196 -2.573 -14.795 1.00 74.06 82 LEU A C 1
ATOM 681 O O . LEU A 1 82 ? 8.318 -3.292 -14.327 1.00 74.06 82 LEU A O 1
ATOM 685 N N . LYS A 1 83 ? 9.196 -2.167 -16.067 1.00 76.88 83 LYS A N 1
ATOM 686 C CA . LYS A 1 83 ? 8.223 -2.643 -17.050 1.00 76.88 83 LYS A CA 1
ATOM 687 C C . LYS A 1 83 ? 8.309 -4.157 -17.209 1.00 76.88 83 LYS A C 1
ATOM 689 O O . LYS A 1 83 ? 7.268 -4.804 -17.241 1.00 76.88 83 LYS A O 1
ATOM 694 N N . ALA A 1 84 ? 9.518 -4.721 -17.255 1.00 76.81 84 ALA A N 1
ATOM 695 C CA . ALA A 1 84 ? 9.709 -6.169 -17.284 1.00 76.81 84 ALA A CA 1
ATOM 696 C C . ALA A 1 84 ? 9.194 -6.837 -16.000 1.00 76.81 84 ALA A C 1
ATOM 698 O O . ALA A 1 84 ? 8.432 -7.793 -16.084 1.00 76.81 84 ALA A O 1
ATOM 699 N N . PHE A 1 85 ? 9.529 -6.296 -14.824 1.00 74.44 85 PHE A N 1
ATOM 700 C CA . PHE A 1 85 ? 9.028 -6.813 -13.551 1.00 74.44 85 PHE A CA 1
ATOM 701 C C . PHE A 1 85 ? 7.495 -6.809 -13.499 1.00 74.44 85 PHE A C 1
ATOM 703 O O . PHE A 1 85 ? 6.892 -7.824 -13.165 1.00 74.44 85 PHE A O 1
ATOM 710 N N . TRP A 1 86 ? 6.836 -5.705 -13.859 1.00 74.81 86 TRP A N 1
ATOM 711 C CA . TRP A 1 86 ? 5.372 -5.630 -13.827 1.00 74.81 86 TRP A CA 1
ATOM 712 C C . TRP A 1 86 ? 4.684 -6.416 -14.939 1.00 74.81 86 TRP A C 1
ATOM 714 O O . TRP A 1 86 ? 3.536 -6.801 -14.751 1.00 74.81 86 TRP A O 1
ATOM 724 N N . ALA A 1 87 ? 5.356 -6.727 -16.050 1.00 75.19 87 ALA A N 1
ATOM 725 C CA . ALA A 1 87 ? 4.785 -7.595 -17.082 1.00 75.19 87 ALA A CA 1
ATOM 726 C C . ALA A 1 87 ? 4.421 -8.992 -16.539 1.00 75.19 87 ALA A C 1
ATOM 728 O O . ALA A 1 87 ? 3.455 -9.600 -17.003 1.00 75.19 87 ALA A O 1
ATOM 729 N N . ASP A 1 88 ? 5.147 -9.463 -15.522 1.00 69.00 88 ASP A N 1
ATOM 730 C CA . ASP A 1 88 ? 4.920 -10.759 -14.876 1.00 69.00 88 ASP A CA 1
ATOM 731 C C . ASP A 1 88 ? 3.921 -10.696 -13.700 1.00 69.00 88 ASP A C 1
ATOM 733 O O . ASP A 1 88 ? 3.548 -11.733 -13.145 1.00 69.00 88 ASP A O 1
ATOM 737 N N . HIS A 1 89 ? 3.439 -9.502 -13.329 1.00 68.88 89 HIS A N 1
ATOM 738 C CA . HIS A 1 89 ? 2.577 -9.280 -12.165 1.00 68.88 89 HIS A CA 1
ATOM 739 C C . HIS A 1 89 ? 1.223 -8.680 -12.561 1.00 68.88 89 HIS A C 1
ATOM 741 O O . HIS A 1 89 ? 1.132 -7.709 -13.305 1.00 68.88 89 HIS A O 1
ATOM 747 N N . ARG A 1 90 ? 0.130 -9.250 -12.043 1.00 67.19 90 ARG A N 1
ATOM 748 C CA . ARG A 1 90 ? -1.234 -8.792 -12.351 1.00 67.19 90 ARG A CA 1
ATOM 749 C C . ARG A 1 90 ? -1.712 -7.749 -11.345 1.00 67.19 90 ARG A C 1
ATOM 751 O O . ARG A 1 90 ? -1.295 -7.763 -10.194 1.00 67.19 90 ARG A O 1
ATOM 758 N N . GLU A 1 91 ? -2.614 -6.876 -11.776 1.00 68.62 91 GLU A N 1
ATOM 759 C CA . GLU A 1 91 ? -3.446 -6.081 -10.868 1.00 68.62 91 GLU A CA 1
ATOM 760 C C . GLU A 1 91 ? -4.479 -6.997 -10.185 1.00 68.62 91 GLU A C 1
ATOM 762 O O . GLU A 1 91 ? -4.939 -7.958 -10.819 1.00 68.62 91 GLU A O 1
ATOM 767 N N . PRO A 1 92 ? -4.880 -6.736 -8.927 1.00 72.25 92 PRO A N 1
ATOM 768 C CA . PRO A 1 92 ? -4.493 -5.629 -8.037 1.00 72.25 92 PRO A CA 1
ATOM 769 C C . PRO A 1 92 ? -3.123 -5.815 -7.354 1.00 72.25 92 PRO A C 1
ATOM 771 O O . PRO A 1 92 ? -2.615 -6.929 -7.263 1.00 72.25 92 PRO A O 1
ATOM 774 N N . PHE A 1 93 ? -2.533 -4.727 -6.844 1.00 78.31 93 PHE A N 1
ATOM 775 C CA . PHE A 1 93 ? -1.208 -4.749 -6.204 1.00 78.31 93 PHE A CA 1
ATOM 776 C C . PHE A 1 93 ? -1.129 -3.831 -4.979 1.00 78.31 93 PHE A C 1
ATOM 778 O O . PHE A 1 93 ? -1.978 -2.959 -4.777 1.00 78.31 93 PHE A O 1
ATOM 785 N N . ALA A 1 94 ? -0.074 -3.998 -4.176 1.00 86.38 94 ALA A N 1
ATOM 786 C CA . ALA A 1 94 ? 0.229 -3.097 -3.072 1.00 86.38 94 ALA A CA 1
ATOM 787 C C . ALA A 1 94 ? 1.657 -2.556 -3.142 1.00 86.38 94 ALA A C 1
ATOM 789 O O . ALA A 1 94 ? 2.596 -3.237 -3.564 1.00 86.38 94 ALA A O 1
ATOM 790 N N . ARG A 1 95 ? 1.802 -1.318 -2.686 1.00 85.94 95 ARG A N 1
ATOM 791 C CA . ARG A 1 95 ? 3.047 -0.570 -2.605 1.00 85.94 95 ARG A CA 1
ATOM 792 C C . ARG A 1 95 ? 3.236 -0.093 -1.178 1.00 85.94 95 ARG A C 1
ATOM 794 O O . ARG A 1 95 ? 2.308 0.425 -0.568 1.00 85.94 95 ARG A O 1
ATOM 801 N N . LEU A 1 96 ? 4.440 -0.242 -0.660 1.00 85.56 96 LEU A N 1
ATOM 802 C CA . LEU A 1 96 ? 4.811 0.261 0.647 1.00 85.56 96 LEU A CA 1
ATOM 803 C C . LEU A 1 96 ? 6.017 1.168 0.498 1.00 85.56 96 LEU A C 1
ATOM 805 O O . LEU A 1 96 ? 7.058 0.754 -0.001 1.00 85.56 96 LEU A O 1
ATOM 809 N N . GLU A 1 97 ? 5.892 2.396 0.962 1.00 81.50 97 GLU A N 1
ATOM 810 C CA . GLU A 1 97 ? 6.947 3.390 0.856 1.00 81.50 97 GLU A CA 1
ATOM 811 C C . GLU A 1 97 ? 7.170 4.104 2.173 1.00 81.50 97 GLU A C 1
ATOM 813 O O . GLU A 1 97 ? 6.357 4.061 3.096 1.00 81.50 97 GLU A O 1
ATOM 818 N N . ARG A 1 98 ? 8.312 4.772 2.243 1.00 79.12 98 ARG A N 1
ATOM 819 C CA . ARG A 1 98 ? 8.634 5.692 3.315 1.00 79.12 98 ARG A CA 1
ATOM 820 C C . ARG A 1 98 ? 8.787 7.072 2.699 1.00 79.12 98 ARG A C 1
ATOM 822 O O . ARG A 1 98 ? 9.524 7.226 1.726 1.00 79.12 98 ARG A O 1
ATOM 829 N N . GLY A 1 99 ? 8.073 8.052 3.247 1.00 68.25 99 GLY A N 1
ATOM 830 C CA . GLY A 1 99 ? 8.134 9.427 2.760 1.00 68.25 99 GLY A CA 1
ATOM 831 C C . GLY A 1 99 ? 9.549 10.021 2.827 1.00 68.25 99 GLY A C 1
ATOM 832 O O . GLY A 1 99 ? 10.426 9.530 3.541 1.00 68.25 99 GLY A O 1
ATOM 833 N N . ARG A 1 100 ? 9.775 11.117 2.096 1.00 61.00 100 ARG A N 1
ATOM 834 C CA . ARG A 1 100 ? 10.962 11.968 2.288 1.00 61.00 100 ARG A CA 1
ATOM 835 C C . ARG A 1 100 ? 10.727 12.867 3.506 1.00 61.00 100 ARG A C 1
ATOM 837 O O . ARG A 1 100 ? 9.615 13.354 3.690 1.00 61.00 100 ARG A O 1
ATOM 844 N N . TYR A 1 101 ? 11.749 13.075 4.339 1.00 56.66 101 TYR A N 1
ATOM 845 C CA . TYR A 1 101 ? 11.667 13.990 5.483 1.00 56.66 101 TYR A CA 1
ATOM 846 C C . TYR A 1 101 ? 11.219 15.379 5.016 1.00 56.66 101 TYR A C 1
ATOM 848 O O . TYR A 1 101 ? 11.892 15.996 4.191 1.00 56.66 101 TYR A O 1
ATOM 856 N N . VAL A 1 102 ? 10.117 15.877 5.572 1.00 45.53 102 VAL A N 1
ATOM 857 C CA . VAL A 1 102 ? 9.743 17.289 5.484 1.00 45.53 102 VAL A CA 1
ATOM 858 C C . VAL A 1 102 ? 9.726 17.801 6.921 1.00 45.53 102 VAL A C 1
ATOM 860 O O . VAL A 1 102 ? 8.859 17.432 7.704 1.00 45.53 102 VAL A O 1
ATOM 863 N N . ASP A 1 103 ? 10.765 18.550 7.287 1.00 42.19 103 ASP A N 1
ATOM 864 C CA . ASP A 1 103 ? 10.876 19.338 8.520 1.00 42.19 103 ASP A CA 1
ATOM 865 C C . ASP A 1 103 ? 10.573 18.623 9.855 1.00 42.19 103 ASP A C 1
ATOM 867 O O . ASP A 1 103 ? 9.527 18.796 10.474 1.00 42.19 103 ASP A O 1
ATOM 871 N N . GLY A 1 104 ? 11.560 17.885 10.379 1.00 42.34 104 GLY A N 1
ATOM 872 C CA . GLY A 1 104 ? 11.673 17.583 11.819 1.00 42.34 104 GLY A CA 1
ATOM 873 C C . GLY A 1 104 ? 10.681 16.574 12.416 1.00 42.34 104 GLY A C 1
ATOM 874 O O . GLY A 1 104 ? 10.854 16.187 13.571 1.00 42.34 104 GLY A O 1
ATOM 875 N N . GLY A 1 105 ? 9.690 16.111 11.654 1.00 45.78 105 GLY A N 1
ATOM 876 C CA . GLY A 1 105 ? 8.872 14.937 11.966 1.00 45.78 105 GLY A CA 1
ATOM 877 C C . GLY A 1 105 ? 9.452 13.669 11.332 1.00 45.78 105 GLY A C 1
ATOM 878 O O . GLY A 1 105 ? 10.079 13.727 10.274 1.00 45.78 105 GLY A O 1
ATOM 879 N N . GLY A 1 106 ? 9.271 12.509 11.970 1.00 55.03 106 GLY A N 1
ATOM 880 C CA . GLY A 1 106 ? 9.610 11.226 11.343 1.00 55.03 106 GLY A CA 1
ATOM 881 C C . GLY A 1 106 ? 8.819 11.033 10.044 1.00 55.03 106 GLY A C 1
ATOM 882 O O . GLY A 1 106 ? 7.634 11.352 10.000 1.00 55.03 106 GLY A O 1
ATOM 883 N N . ALA A 1 107 ? 9.465 10.540 8.983 1.00 64.12 107 ALA A N 1
ATOM 884 C CA . ALA A 1 107 ? 8.793 10.306 7.708 1.00 64.12 107 ALA A CA 1
ATOM 885 C C . ALA A 1 107 ? 7.751 9.176 7.834 1.00 64.12 107 ALA A C 1
ATOM 887 O O . ALA A 1 107 ? 8.123 8.089 8.292 1.00 64.12 107 ALA A O 1
ATOM 888 N N . PRO A 1 108 ? 6.483 9.391 7.429 1.00 76.50 108 PRO A N 1
ATOM 889 C CA . PRO A 1 108 ? 5.454 8.369 7.559 1.00 76.50 108 PRO A CA 1
ATOM 890 C C . PRO A 1 108 ? 5.762 7.167 6.662 1.00 76.50 108 PRO A C 1
ATOM 892 O O . PRO A 1 108 ? 6.310 7.301 5.560 1.00 76.50 108 PRO A O 1
ATOM 895 N N . VAL A 1 109 ? 5.397 5.982 7.148 1.00 85.44 109 VAL A N 1
ATOM 896 C CA . VAL A 1 109 ? 5.301 4.782 6.316 1.00 85.44 109 VAL A CA 1
ATOM 897 C C . VAL A 1 109 ? 3.930 4.805 5.656 1.00 85.44 109 VAL A C 1
ATOM 899 O O . VAL A 1 109 ? 2.926 4.945 6.348 1.00 85.44 109 VAL A O 1
ATOM 902 N N . VAL A 1 110 ? 3.882 4.660 4.336 1.00 87.94 110 VAL A N 1
ATOM 903 C CA . VAL A 1 110 ? 2.640 4.719 3.562 1.00 87.94 110 VAL A CA 1
ATOM 904 C C . VAL A 1 110 ? 2.418 3.387 2.853 1.00 87.94 110 VAL A C 1
ATOM 906 O O . VAL A 1 110 ? 3.243 2.960 2.046 1.00 87.94 110 VAL A O 1
ATOM 909 N N . LEU A 1 111 ? 1.298 2.730 3.152 1.00 89.81 111 LEU A N 1
ATOM 910 C CA . LEU A 1 111 ? 0.802 1.546 2.454 1.00 89.81 111 LEU A CA 1
ATOM 911 C C . LEU A 1 111 ? -0.277 1.960 1.455 1.00 89.81 111 LEU A C 1
ATOM 913 O O . LEU A 1 111 ? -1.376 2.348 1.843 1.00 89.81 111 LEU A O 1
ATOM 917 N N . TYR A 1 112 ? 0.009 1.817 0.170 1.00 89.06 112 TYR A N 1
ATOM 918 C CA . TYR A 1 112 ? -0.952 2.023 -0.902 1.00 89.06 112 TYR A CA 1
ATOM 919 C C . TYR A 1 112 ? -1.409 0.680 -1.479 1.00 89.06 112 TYR A C 1
ATOM 921 O O . TYR A 1 112 ? -0.594 -0.207 -1.730 1.00 89.06 112 TYR A O 1
ATOM 929 N N . ILE A 1 113 ? -2.710 0.527 -1.707 1.00 89.94 113 ILE A N 1
ATOM 930 C CA . ILE A 1 113 ? -3.324 -0.669 -2.284 1.00 89.94 113 ILE A CA 1
ATOM 931 C C . ILE A 1 113 ? -4.185 -0.236 -3.472 1.00 89.94 113 ILE A C 1
ATOM 933 O O . ILE A 1 113 ? -5.155 0.503 -3.302 1.00 89.94 113 ILE A O 1
ATOM 937 N N . SER A 1 114 ? -3.833 -0.715 -4.663 1.00 87.38 114 SER A N 1
ATOM 938 C CA . SER A 1 114 ? -4.571 -0.445 -5.897 1.00 87.38 114 SER A CA 1
ATOM 939 C C . SER A 1 114 ? -5.556 -1.570 -6.186 1.00 87.38 114 SER A C 1
ATOM 941 O O . SER A 1 114 ? -5.148 -2.724 -6.305 1.00 87.38 114 SER A O 1
ATOM 943 N N . VAL A 1 115 ? -6.836 -1.235 -6.323 1.00 86.31 115 VAL A N 1
ATOM 944 C CA . VAL A 1 115 ? -7.964 -2.142 -6.609 1.00 86.31 115 VAL A CA 1
ATOM 945 C C . VAL A 1 115 ? -8.786 -1.600 -7.782 1.00 86.31 115 VAL A C 1
ATOM 947 O O . VAL A 1 115 ? -9.946 -1.209 -7.609 1.00 86.31 115 VAL A O 1
ATOM 950 N N . PRO A 1 116 ? -8.177 -1.509 -8.976 1.00 82.31 116 PRO A N 1
ATOM 951 C CA . PRO A 1 116 ? -8.742 -0.765 -10.091 1.00 82.31 116 PRO A CA 1
ATOM 952 C C . PRO A 1 116 ? -10.120 -1.306 -10.474 1.00 82.31 116 PRO A C 1
ATOM 954 O O . PRO A 1 116 ? -10.296 -2.505 -10.690 1.00 82.31 116 PRO A O 1
ATOM 957 N N . ALA A 1 117 ? -11.095 -0.397 -10.555 1.00 79.25 117 ALA A N 1
ATOM 958 C CA . ALA A 1 117 ? -12.462 -0.683 -10.986 1.00 79.25 117 ALA A CA 1
ATOM 959 C C . ALA A 1 117 ? -13.136 -1.884 -10.276 1.00 79.25 117 ALA A C 1
ATOM 961 O O . ALA A 1 117 ? -13.826 -2.669 -10.929 1.00 79.25 117 ALA A O 1
ATOM 962 N N . ASP A 1 118 ? -12.980 -2.015 -8.949 1.00 84.56 118 ASP A N 1
ATOM 963 C CA . ASP A 1 118 ? -13.644 -3.053 -8.139 1.00 84.56 118 ASP A CA 1
ATOM 964 C C . ASP A 1 118 ? -14.801 -2.497 -7.266 1.00 84.56 118 ASP A C 1
ATOM 966 O O . ASP A 1 118 ? -14.588 -2.070 -6.124 1.00 84.56 118 ASP A O 1
ATOM 970 N N . PRO A 1 119 ? -16.066 -2.555 -7.742 1.00 85.56 119 PRO A N 1
ATOM 971 C CA . PRO A 1 119 ? -17.240 -2.148 -6.962 1.00 85.56 119 PRO A CA 1
ATOM 972 C C . PRO A 1 119 ? -17.478 -2.979 -5.693 1.00 85.56 119 PRO A C 1
ATOM 974 O O . PRO A 1 119 ? -18.138 -2.513 -4.754 1.00 85.56 119 PRO A O 1
ATOM 977 N N . SER A 1 120 ? -16.974 -4.217 -5.652 1.00 89.44 120 SER A N 1
ATOM 978 C CA . SER A 1 120 ? -17.102 -5.084 -4.477 1.00 89.44 120 SER A CA 1
ATOM 979 C C . SER A 1 120 ? -16.251 -4.539 -3.339 1.00 89.44 120 SER A C 1
ATOM 981 O O . SER A 1 120 ? -16.698 -4.534 -2.191 1.00 89.44 120 SER A O 1
ATOM 983 N N . MET A 1 121 ? -15.071 -4.002 -3.660 1.00 89.25 121 MET A N 1
ATOM 984 C CA . MET A 1 121 ? -14.198 -3.361 -2.684 1.00 89.25 121 MET A CA 1
ATOM 985 C C . MET A 1 121 ? -14.828 -2.102 -2.089 1.00 89.25 121 MET A C 1
ATOM 987 O O . MET A 1 121 ? -14.854 -1.936 -0.870 1.00 89.25 121 MET A O 1
ATOM 991 N N . THR A 1 122 ? -15.417 -1.247 -2.927 1.00 90.94 122 THR A N 1
ATOM 992 C CA . THR A 1 122 ? -16.170 -0.077 -2.457 1.00 90.94 122 THR A CA 1
ATOM 993 C C . THR A 1 122 ? -17.280 -0.486 -1.490 1.00 90.94 122 THR A C 1
ATOM 995 O O . THR A 1 122 ? -17.384 0.054 -0.389 1.00 90.94 122 THR A O 1
ATOM 998 N N . SER A 1 123 ? -18.079 -1.489 -1.861 1.00 91.25 123 SER A N 1
ATOM 999 C CA . SER A 1 123 ? -19.180 -1.990 -1.028 1.00 91.25 123 SER A CA 1
ATOM 1000 C C . SER A 1 123 ? -18.685 -2.572 0.301 1.00 91.25 123 SER A C 1
ATOM 1002 O O . SER A 1 123 ? -19.289 -2.332 1.350 1.00 91.25 123 SER A O 1
ATOM 1004 N N . PHE A 1 124 ? -17.568 -3.300 0.273 1.00 93.00 124 PHE A N 1
ATOM 1005 C CA . PHE A 1 124 ? -16.910 -3.853 1.453 1.00 93.00 124 PHE A CA 1
ATOM 1006 C C . PHE A 1 124 ? -16.473 -2.752 2.431 1.00 93.00 124 PHE A C 1
ATOM 1008 O O . PHE A 1 124 ? -16.848 -2.793 3.605 1.00 93.00 124 PHE A O 1
ATOM 1015 N N . ILE A 1 125 ? -15.752 -1.733 1.951 1.00 93.06 125 ILE A N 1
ATOM 1016 C CA . ILE A 1 125 ? -15.275 -0.636 2.803 1.00 93.06 125 ILE A CA 1
ATOM 1017 C C . ILE A 1 125 ? -16.436 0.220 3.323 1.00 93.06 125 ILE A C 1
ATOM 1019 O O . ILE A 1 125 ? -16.468 0.566 4.501 1.00 93.06 125 ILE A O 1
ATOM 1023 N N . MET A 1 126 ? -17.432 0.528 2.490 1.00 92.50 126 MET A N 1
ATOM 1024 C CA . MET A 1 126 ? -18.606 1.280 2.946 1.00 92.50 126 MET A CA 1
ATOM 1025 C C . MET A 1 126 ? -19.367 0.527 4.045 1.00 92.50 126 MET A C 1
ATOM 1027 O O . MET A 1 126 ? -19.798 1.137 5.022 1.00 92.50 126 MET A O 1
ATOM 1031 N N . SER A 1 127 ? -19.482 -0.800 3.933 1.00 91.69 127 SER A N 1
ATOM 1032 C CA . SER A 1 127 ? -20.122 -1.636 4.957 1.00 91.69 127 SER A CA 1
ATOM 1033 C C . SER A 1 127 ? -19.352 -1.618 6.280 1.00 91.69 127 SER A C 1
ATOM 1035 O O . SER A 1 127 ? -19.967 -1.539 7.340 1.00 91.69 127 SER A O 1
ATOM 1037 N N . LEU A 1 128 ? -18.016 -1.646 6.222 1.00 91.8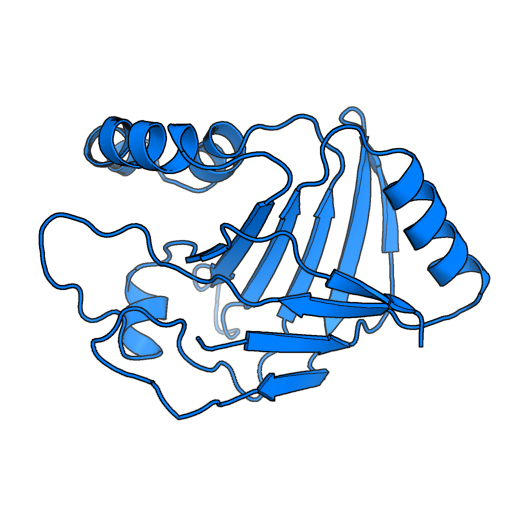1 128 LEU A N 1
ATOM 1038 C CA . LEU A 1 128 ? -17.141 -1.495 7.389 1.00 91.81 128 LEU A CA 1
ATOM 1039 C C . LEU A 1 128 ? -17.375 -0.168 8.118 1.00 91.81 128 LEU A C 1
ATOM 1041 O O . LEU A 1 128 ? -17.550 -0.166 9.336 1.00 91.81 128 LEU A O 1
ATOM 1045 N N . VAL A 1 129 ? -17.427 0.940 7.371 1.00 91.56 129 VAL A N 1
ATOM 1046 C CA . VAL A 1 129 ? -17.660 2.282 7.927 1.00 91.56 129 VAL A CA 1
ATOM 1047 C C . VAL A 1 129 ? -19.038 2.369 8.580 1.00 91.56 129 VAL A C 1
ATOM 1049 O O . VAL A 1 129 ? -19.144 2.809 9.719 1.00 91.56 129 VAL A O 1
ATOM 1052 N N . MET A 1 130 ? -20.091 1.914 7.893 1.00 91.38 130 MET A N 1
ATOM 1053 C CA . MET A 1 130 ? -21.463 1.956 8.421 1.00 91.38 130 MET A CA 1
ATOM 1054 C C . MET A 1 130 ? -21.659 1.064 9.650 1.00 91.38 130 MET A C 1
ATOM 1056 O O . MET A 1 130 ? -22.488 1.368 10.502 1.00 91.3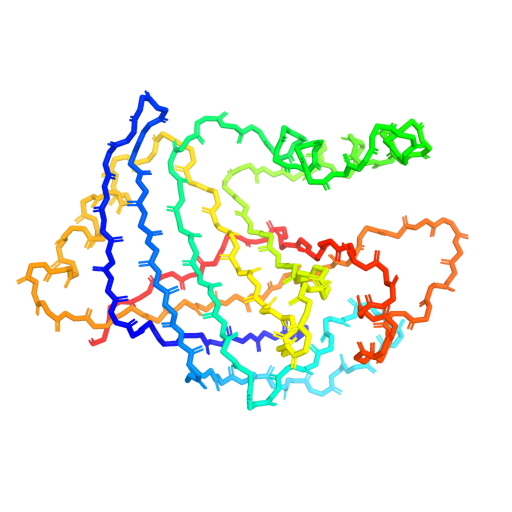8 130 MET A O 1
ATOM 1060 N N . ALA A 1 131 ? -20.919 -0.042 9.738 1.00 91.12 131 ALA A N 1
ATOM 1061 C CA . ALA A 1 131 ? -20.962 -0.951 10.877 1.00 91.12 131 ALA A CA 1
ATOM 1062 C C . ALA A 1 131 ? -20.000 -0.557 12.014 1.00 91.12 131 ALA A C 1
ATOM 1064 O O . ALA A 1 131 ? -19.931 -1.284 13.007 1.00 91.12 131 ALA A O 1
ATOM 1065 N N . GLU A 1 132 ? -19.250 0.542 11.860 1.00 89.94 132 GLU A N 1
ATOM 1066 C CA . GLU A 1 132 ? -18.222 1.010 12.801 1.00 89.94 132 GLU A CA 1
ATOM 1067 C C . GLU A 1 132 ? -17.210 -0.094 13.155 1.00 89.94 132 GLU A C 1
ATOM 1069 O O . GLU A 1 132 ? -16.857 -0.322 14.315 1.00 89.94 132 GLU A O 1
ATOM 1074 N N . LYS A 1 133 ? -16.771 -0.833 12.132 1.00 90.06 133 LYS A N 1
ATOM 1075 C CA . LYS A 1 133 ? -15.834 -1.950 12.270 1.00 90.06 133 LYS A CA 1
ATOM 1076 C C . LYS A 1 133 ? -14.427 -1.577 11.841 1.00 90.06 133 LYS A C 1
ATOM 1078 O O . LYS A 1 133 ? -14.220 -0.765 10.943 1.00 90.06 133 LYS A O 1
ATOM 1083 N N . GLU A 1 134 ? -13.458 -2.239 12.462 1.00 89.81 134 GLU A N 1
ATOM 1084 C CA . GLU A 1 134 ? -12.068 -2.194 12.030 1.00 89.81 134 GLU A CA 1
ATOM 1085 C C . GLU A 1 134 ? -11.814 -3.186 10.887 1.00 89.81 134 GLU A C 1
ATOM 1087 O O . GLU A 1 134 ? -12.440 -4.246 10.777 1.00 89.81 134 GLU A O 1
ATOM 1092 N N . MET A 1 135 ? -10.849 -2.845 10.039 1.00 93.69 135 MET A N 1
ATOM 1093 C CA . MET A 1 135 ? -10.330 -3.709 8.993 1.00 93.69 135 MET A CA 1
ATOM 1094 C C . MET A 1 135 ? -8.936 -4.200 9.381 1.00 93.69 135 MET A C 1
ATOM 1096 O O . MET A 1 135 ? -8.078 -3.441 9.830 1.00 93.69 135 MET A O 1
ATOM 1100 N N . HIS A 1 136 ? -8.698 -5.491 9.185 1.00 93.62 136 HIS A N 1
ATOM 1101 C CA . HIS A 1 136 ? -7.383 -6.108 9.309 1.00 93.62 136 HIS A CA 1
ATOM 1102 C C . HIS A 1 136 ? -6.829 -6.300 7.899 1.00 93.62 136 HIS A C 1
ATOM 1104 O O . HIS A 1 136 ? -7.395 -7.058 7.109 1.00 93.62 136 HIS A O 1
ATOM 1110 N N . ILE A 1 137 ? -5.734 -5.609 7.588 1.00 92.00 137 ILE A N 1
ATOM 1111 C CA . ILE A 1 137 ? -5.006 -5.719 6.322 1.00 92.00 137 ILE A CA 1
ATOM 1112 C C . ILE A 1 137 ? -3.824 -6.656 6.544 1.00 92.00 137 ILE A C 1
ATOM 1114 O O . ILE A 1 137 ? -2.862 -6.299 7.222 1.00 92.00 137 ILE A O 1
ATOM 1118 N N . HIS A 1 138 ? -3.883 -7.859 5.985 1.00 90.69 138 HIS A N 1
ATOM 1119 C CA . HIS A 1 138 ? -2.785 -8.819 6.040 1.00 90.69 138 HIS A CA 1
ATOM 1120 C C . HIS A 1 138 ? -1.997 -8.768 4.733 1.00 90.69 138 HIS A C 1
ATOM 1122 O O . HIS A 1 138 ? -2.537 -9.110 3.683 1.00 90.69 138 HIS A O 1
ATOM 1128 N N . SER A 1 139 ? -0.721 -8.391 4.794 1.00 84.69 139 SER A N 1
ATOM 1129 C CA . SER A 1 139 ? 0.137 -8.298 3.613 1.00 84.69 139 SER A CA 1
ATOM 1130 C C . SER A 1 139 ? 1.421 -9.100 3.787 1.00 84.69 139 SER A C 1
ATOM 1132 O O . SER A 1 139 ? 2.092 -9.010 4.817 1.00 84.69 139 SER A O 1
ATOM 1134 N N . GLY A 1 140 ? 1.763 -9.873 2.761 1.00 81.38 140 GLY A N 1
ATOM 1135 C CA . GLY A 1 140 ? 3.054 -10.540 2.581 1.00 81.38 140 GLY A CA 1
ATOM 1136 C C . GLY A 1 140 ? 3.676 -10.062 1.275 1.00 81.38 140 GLY A C 1
ATOM 1137 O O . GLY A 1 140 ? 3.404 -8.942 0.865 1.00 81.38 140 GLY A O 1
ATOM 1138 N N . GLY A 1 141 ? 4.475 -10.888 0.608 1.00 76.12 141 GLY A N 1
ATOM 1139 C CA . GLY A 1 141 ? 4.788 -10.620 -0.803 1.00 76.12 141 GLY A CA 1
ATOM 1140 C C . GLY A 1 141 ? 5.896 -9.600 -1.081 1.00 76.12 141 GLY A C 1
ATOM 1141 O O . GLY A 1 141 ? 6.245 -9.414 -2.240 1.00 76.12 141 GLY A O 1
ATOM 1142 N N . TRP A 1 142 ? 6.428 -8.919 -0.061 1.00 78.81 142 TRP A N 1
ATOM 1143 C CA . TRP A 1 142 ? 7.205 -7.693 -0.266 1.00 78.81 142 TRP A CA 1
ATOM 1144 C C . TRP A 1 142 ? 8.591 -7.922 -0.856 1.00 78.81 142 TRP A C 1
ATOM 1146 O O . TRP A 1 142 ? 9.429 -8.578 -0.238 1.00 78.81 142 TRP A O 1
ATOM 1156 N N . ASN A 1 143 ? 8.834 -7.277 -1.992 1.00 72.31 143 ASN A N 1
ATOM 1157 C CA . ASN A 1 143 ? 10.109 -7.252 -2.685 1.00 72.31 143 ASN A CA 1
ATOM 1158 C C . ASN A 1 143 ? 10.509 -5.811 -3.001 1.00 72.31 143 ASN A C 1
ATOM 1160 O O . ASN A 1 143 ? 9.671 -4.961 -3.319 1.00 72.31 143 ASN A O 1
ATOM 1164 N N . PHE A 1 144 ? 11.809 -5.545 -2.946 1.00 71.88 144 PHE A N 1
ATOM 1165 C CA . PHE A 1 144 ? 12.364 -4.352 -3.560 1.00 71.88 144 PHE A CA 1
ATOM 1166 C C . PHE A 1 144 ? 12.637 -4.634 -5.031 1.00 71.88 144 PHE A C 1
ATOM 1168 O O . PHE A 1 144 ? 13.052 -5.729 -5.401 1.00 71.88 144 PHE A O 1
ATOM 1175 N N . LEU A 1 145 ? 12.461 -3.624 -5.869 1.00 67.25 145 LEU A N 1
ATOM 1176 C CA . LEU A 1 145 ? 12.918 -3.698 -7.247 1.00 67.25 145 LEU A CA 1
ATOM 1177 C C . LEU A 1 145 ? 14.453 -3.615 -7.199 1.00 67.25 145 LEU A C 1
ATOM 1179 O O . LEU A 1 145 ? 15.024 -2.637 -6.700 1.00 67.25 145 LEU A O 1
ATOM 1183 N N . HIS A 1 146 ? 15.114 -4.713 -7.563 1.00 56.12 146 HIS A N 1
ATOM 1184 C CA . HIS A 1 146 ? 16.570 -4.842 -7.533 1.00 56.12 146 HIS A CA 1
ATOM 1185 C C . HIS A 1 146 ? 17.175 -4.275 -8.822 1.00 56.12 146 HIS A C 1
ATOM 1187 O O . HIS A 1 146 ? 16.689 -4.580 -9.904 1.00 56.12 146 HIS A O 1
ATOM 1193 N N . ASP A 1 147 ? 18.264 -3.514 -8.696 1.00 51.50 147 ASP A N 1
ATOM 1194 C CA . ASP A 1 147 ? 19.235 -3.337 -9.783 1.00 51.50 147 ASP A CA 1
ATOM 1195 C C . ASP A 1 147 ? 20.235 -4.522 -9.750 1.00 51.50 147 ASP A C 1
ATOM 1197 O O . ASP A 1 147 ? 20.315 -5.230 -8.743 1.00 51.50 147 ASP A O 1
ATOM 1201 N N . ASP A 1 148 ? 21.054 -4.709 -10.793 1.00 47.88 148 ASP A N 1
ATOM 1202 C CA . ASP A 1 148 ? 22.077 -5.775 -10.950 1.00 47.88 148 ASP A CA 1
ATOM 1203 C C . ASP A 1 148 ? 23.194 -5.800 -9.871 1.00 47.88 148 ASP A C 1
ATOM 1205 O O . ASP A 1 148 ? 24.251 -6.415 -10.045 1.00 47.88 148 ASP A O 1
ATOM 1209 N N . ARG A 1 149 ? 23.019 -5.090 -8.753 1.00 41.16 149 ARG A N 1
ATOM 1210 C CA . ARG A 1 149 ? 23.952 -5.029 -7.627 1.00 41.16 149 ARG A CA 1
ATOM 1211 C C . ARG A 1 149 ? 23.253 -5.453 -6.335 1.00 41.16 149 ARG A C 1
ATOM 1213 O O . ARG A 1 149 ? 22.135 -5.009 -6.078 1.00 41.16 149 ARG A O 1
ATOM 1220 N N . PRO A 1 150 ? 23.926 -6.227 -5.465 1.00 41.16 150 PRO A N 1
ATOM 1221 C CA . PRO A 1 150 ? 23.405 -6.530 -4.139 1.00 41.16 150 PRO A CA 1
ATOM 1222 C C . PRO A 1 150 ? 23.269 -5.223 -3.347 1.00 41.16 150 PRO A C 1
ATOM 1224 O O . PRO A 1 150 ? 24.263 -4.576 -3.012 1.00 41.16 150 PRO A O 1
ATOM 1227 N N . ALA A 1 151 ? 22.031 -4.798 -3.101 1.00 45.06 151 ALA A N 1
ATOM 1228 C CA . ALA A 1 151 ? 21.737 -3.539 -2.430 1.00 45.06 151 ALA A CA 1
ATOM 1229 C C . ALA A 1 151 ? 21.660 -3.737 -0.902 1.00 45.06 151 ALA A C 1
ATOM 1231 O O . ALA A 1 151 ? 21.092 -4.728 -0.442 1.00 45.06 151 ALA A O 1
ATOM 1232 N N . PRO A 1 152 ? 22.157 -2.787 -0.090 1.00 46.47 152 PRO A N 1
ATOM 1233 C CA . PRO A 1 152 ? 22.166 -2.854 1.374 1.00 46.47 152 PRO A CA 1
ATOM 1234 C C . PRO A 1 152 ? 20.777 -2.591 2.002 1.00 46.47 152 PRO A C 1
ATOM 1236 O O . PRO A 1 152 ? 20.677 -2.005 3.077 1.00 46.47 152 PRO A O 1
ATOM 1239 N N . ALA A 1 153 ? 19.686 -3.051 1.373 1.00 51.78 153 ALA A N 1
ATOM 1240 C CA . ALA A 1 153 ? 18.290 -2.871 1.812 1.00 51.78 153 ALA A CA 1
ATOM 1241 C C . ALA A 1 153 ? 17.918 -3.684 3.074 1.00 51.78 153 ALA A C 1
ATOM 1243 O O . ALA A 1 153 ? 16.755 -3.804 3.447 1.00 51.78 153 ALA A O 1
ATOM 1244 N N . VAL A 1 154 ? 18.928 -4.234 3.747 1.00 53.38 154 VAL A N 1
ATOM 1245 C CA . VAL A 1 154 ? 18.820 -5.128 4.902 1.00 53.38 154 VAL A CA 1
ATOM 1246 C C . VAL A 1 154 ? 18.529 -4.368 6.200 1.00 53.38 154 VAL A C 1
ATOM 1248 O O . VAL A 1 154 ? 18.186 -4.979 7.209 1.00 53.38 154 VAL A O 1
ATOM 1251 N N . SER A 1 155 ? 18.696 -3.041 6.201 1.00 60.47 155 SER A N 1
ATOM 1252 C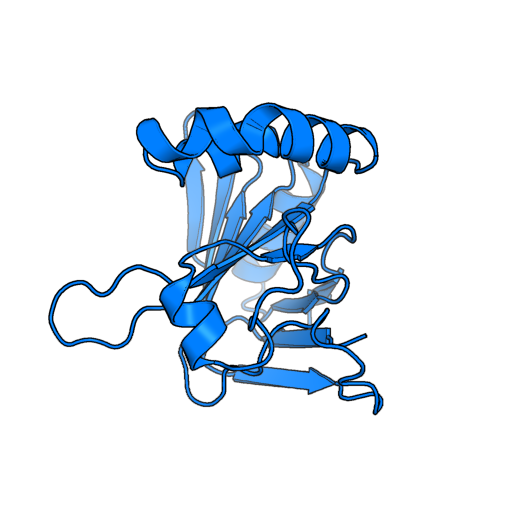 CA . SER A 1 155 ? 18.521 -2.198 7.383 1.00 60.47 155 SER A CA 1
ATOM 1253 C C . SER A 1 155 ? 17.463 -1.121 7.168 1.00 60.47 155 SER A C 1
ATOM 1255 O O . SER A 1 155 ? 17.201 -0.673 6.052 1.00 60.47 155 SER A O 1
ATOM 1257 N N . HIS A 1 156 ? 16.880 -0.668 8.275 1.00 65.81 156 HIS A N 1
ATOM 1258 C CA . HIS A 1 156 ? 15.947 0.452 8.294 1.00 65.81 156 HIS A CA 1
ATOM 1259 C C . HIS A 1 156 ? 16.553 1.729 7.683 1.00 65.81 156 HIS A C 1
ATOM 1261 O O . HIS A 1 156 ? 15.884 2.426 6.926 1.00 65.81 156 HIS A O 1
ATOM 1267 N N . ALA A 1 157 ? 17.841 1.982 7.952 1.00 65.62 157 ALA A N 1
ATOM 1268 C CA . ALA A 1 157 ? 18.594 3.087 7.362 1.00 65.62 157 ALA A CA 1
ATOM 1269 C C . ALA A 1 157 ? 18.731 2.931 5.838 1.00 65.62 157 ALA A C 1
ATOM 1271 O O . ALA A 1 157 ? 18.467 3.872 5.103 1.00 65.62 157 ALA A O 1
ATOM 1272 N N . GLY A 1 158 ? 19.030 1.723 5.349 1.00 66.88 158 GLY A N 1
ATOM 1273 C CA . GLY A 1 158 ? 19.111 1.456 3.910 1.00 66.88 158 GLY A CA 1
ATOM 1274 C C . GLY A 1 158 ? 17.771 1.637 3.188 1.00 66.88 158 GLY A C 1
ATOM 1275 O O . GLY A 1 158 ? 17.736 2.134 2.066 1.00 66.88 158 GLY A O 1
ATOM 1276 N N . TRP A 1 159 ? 16.650 1.286 3.827 1.00 71.69 159 TRP A N 1
ATOM 1277 C CA . TRP A 1 159 ? 15.320 1.553 3.265 1.00 71.69 159 TRP A CA 1
ATOM 1278 C C . TRP A 1 159 ? 14.976 3.052 3.263 1.00 71.69 159 TRP A C 1
ATOM 1280 O O . TRP A 1 159 ? 14.432 3.545 2.276 1.00 71.69 159 TRP A O 1
ATOM 1290 N N . GLN A 1 160 ? 15.356 3.788 4.315 1.00 67.81 160 GLN A N 1
ATOM 1291 C CA . GLN A 1 160 ? 15.244 5.251 4.371 1.00 67.81 160 GLN A CA 1
ATOM 1292 C C . GLN A 1 160 ? 16.062 5.943 3.273 1.00 67.81 160 GLN A C 1
ATOM 1294 O O . GLN A 1 160 ? 15.546 6.826 2.601 1.00 67.81 160 GLN A O 1
ATOM 1299 N N . GLU A 1 161 ? 17.312 5.528 3.065 1.00 64.06 161 GLU A N 1
ATOM 1300 C CA . GLU A 1 161 ? 18.226 6.135 2.089 1.00 64.06 161 GLU A CA 1
ATOM 1301 C C . GLU A 1 161 ? 17.763 5.961 0.638 1.00 64.06 161 GLU A C 1
ATOM 1303 O O . GLU A 1 161 ? 18.009 6.837 -0.191 1.00 64.06 161 GLU A O 1
ATOM 1308 N N . ARG A 1 162 ? 17.084 4.850 0.315 1.00 65.19 162 ARG A N 1
ATOM 1309 C CA . ARG A 1 162 ? 16.592 4.606 -1.050 1.00 65.19 162 ARG A CA 1
ATOM 1310 C C . ARG A 1 162 ? 15.400 5.478 -1.411 1.00 65.19 162 ARG A C 1
ATOM 1312 O O . ARG A 1 162 ? 15.227 5.786 -2.583 1.00 65.19 162 ARG A O 1
ATOM 1319 N N . PHE A 1 163 ? 14.545 5.806 -0.440 1.00 67.00 163 PHE A N 1
ATOM 1320 C CA . PHE A 1 163 ? 13.207 6.354 -0.692 1.00 67.00 163 PHE A CA 1
ATOM 1321 C C . PHE A 1 163 ? 12.404 5.541 -1.721 1.00 67.00 163 PHE A C 1
ATOM 1323 O O . PHE A 1 163 ? 11.468 6.062 -2.306 1.00 67.00 163 PHE A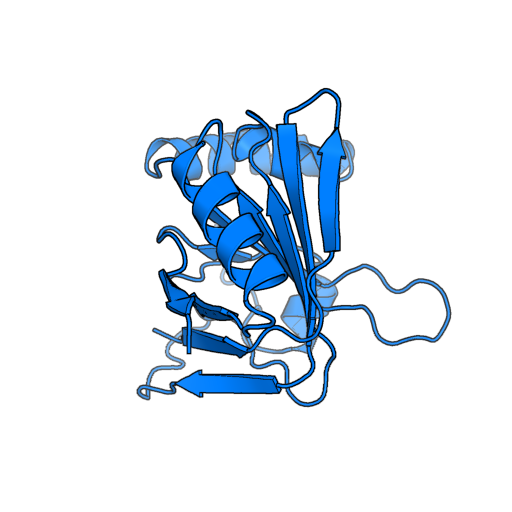 O 1
ATOM 1330 N N . GLU A 1 164 ? 12.764 4.283 -1.980 1.00 70.88 164 GLU A N 1
ATOM 1331 C CA . GLU A 1 164 ? 12.115 3.470 -3.001 1.00 70.88 164 GLU A CA 1
ATOM 1332 C C . GLU A 1 164 ? 10.976 2.651 -2.391 1.00 70.88 164 GLU A C 1
ATOM 1334 O O . GLU A 1 164 ? 11.143 2.064 -1.310 1.00 70.88 164 GLU A O 1
ATOM 1339 N N . PRO A 1 165 ? 9.833 2.557 -3.088 1.00 76.25 165 PRO A N 1
ATOM 1340 C CA . PRO A 1 165 ? 8.762 1.682 -2.663 1.00 76.25 165 PRO A CA 1
ATOM 1341 C C . PRO A 1 165 ? 9.159 0.202 -2.756 1.00 76.25 165 PRO A C 1
ATOM 1343 O O . PRO A 1 165 ? 9.753 -0.245 -3.739 1.00 76.25 165 PRO A O 1
ATOM 1346 N N . ALA A 1 166 ? 8.767 -0.570 -1.747 1.00 79.81 166 ALA A N 1
ATOM 1347 C CA . ALA A 1 166 ? 8.636 -2.015 -1.844 1.00 79.81 166 ALA A CA 1
ATOM 1348 C C . ALA A 1 166 ? 7.279 -2.359 -2.474 1.00 79.81 166 ALA A C 1
ATOM 1350 O O . ALA A 1 166 ? 6.279 -1.681 -2.234 1.00 79.81 166 ALA A O 1
ATOM 1351 N N . PHE A 1 167 ? 7.233 -3.435 -3.250 1.00 78.75 167 PHE A N 1
ATOM 1352 C CA . PHE A 1 167 ? 6.022 -3.902 -3.918 1.00 78.75 167 PHE A CA 1
ATOM 1353 C C . PHE A 1 167 ? 5.668 -5.303 -3.456 1.00 78.75 167 PHE A C 1
ATOM 1355 O O . PHE A 1 167 ? 6.549 -6.139 -3.256 1.00 78.75 167 PHE A O 1
ATOM 1362 N N . SER A 1 168 ? 4.375 -5.557 -3.296 1.00 78.25 168 SER A N 1
ATOM 1363 C CA . SER A 1 168 ? 3.855 -6.905 -3.118 1.00 78.25 168 SER A CA 1
ATOM 1364 C C . SER A 1 168 ? 3.290 -7.397 -4.442 1.00 78.25 168 SER A C 1
ATOM 1366 O O . SER A 1 168 ? 2.438 -6.737 -5.040 1.00 78.25 168 SER A O 1
ATOM 1368 N N . SER A 1 169 ? 3.759 -8.568 -4.871 1.00 65.62 169 SER A N 1
ATOM 1369 C CA . SER A 1 169 ? 3.182 -9.339 -5.975 1.00 65.62 169 SER A CA 1
ATOM 1370 C C . SER A 1 169 ? 1.816 -9.938 -5.624 1.00 65.62 169 SER A C 1
ATOM 1372 O O . SER A 1 169 ? 1.033 -10.246 -6.518 1.00 65.62 169 SER A O 1
ATOM 1374 N N . ASP A 1 170 ? 1.531 -10.080 -4.326 1.00 75.00 170 ASP A N 1
ATOM 1375 C CA . ASP A 1 170 ? 0.271 -10.589 -3.798 1.00 75.00 170 ASP A CA 1
ATOM 1376 C C . ASP A 1 170 ? -0.635 -9.444 -3.333 1.00 75.00 170 ASP A C 1
ATOM 1378 O O . ASP A 1 170 ? -0.200 -8.519 -2.636 1.00 75.00 170 ASP A O 1
ATOM 1382 N N . MET A 1 171 ? -1.925 -9.550 -3.643 1.00 80.75 171 MET A N 1
ATOM 1383 C CA . MET A 1 171 ? -2.948 -8.661 -3.100 1.00 80.75 171 MET A CA 1
ATOM 1384 C C . MET A 1 171 ? -3.068 -8.846 -1.576 1.00 80.75 171 MET A C 1
ATOM 1386 O O . MET A 1 171 ? -3.243 -9.984 -1.118 1.00 80.75 171 MET A O 1
ATOM 1390 N N . PRO A 1 172 ? -3.039 -7.768 -0.767 1.00 85.25 172 PRO A N 1
ATOM 1391 C CA . PRO A 1 172 ? -3.301 -7.875 0.661 1.00 85.25 172 PRO A CA 1
ATOM 1392 C C . PRO A 1 172 ? -4.684 -8.466 0.944 1.00 85.25 172 PRO A C 1
ATOM 1394 O O . PRO A 1 172 ? -5.682 -8.124 0.309 1.00 85.25 172 PRO A O 1
ATOM 1397 N N . ILE A 1 173 ? -4.761 -9.335 1.948 1.00 88.94 173 ILE A N 1
ATOM 1398 C CA . ILE A 1 173 ? -6.024 -9.920 2.394 1.00 88.94 173 ILE A CA 1
ATOM 1399 C C . ILE A 1 173 ? -6.688 -8.943 3.361 1.00 88.94 173 ILE A C 1
ATOM 1401 O O . ILE A 1 173 ? -6.151 -8.666 4.435 1.00 88.94 173 ILE A O 1
ATOM 1405 N N . LEU A 1 174 ? -7.887 -8.488 3.011 1.00 90.81 174 LEU A N 1
ATOM 1406 C CA . LEU A 1 174 ? -8.695 -7.588 3.829 1.00 90.81 174 LEU A CA 1
ATOM 1407 C C . LEU A 1 174 ? -9.746 -8.392 4.599 1.00 90.81 174 LEU A C 1
ATOM 1409 O O . LEU A 1 174 ? -10.473 -9.200 4.016 1.00 90.81 174 LEU A O 1
ATOM 1413 N N . ARG A 1 175 ? -9.818 -8.214 5.921 1.00 89.12 175 ARG A N 1
ATOM 1414 C CA . ARG A 1 175 ? -10.784 -8.914 6.784 1.00 89.12 175 ARG A CA 1
ATOM 1415 C C . ARG A 1 175 ? -11.479 -7.953 7.735 1.00 89.12 175 ARG A C 1
ATOM 1417 O O . ARG A 1 175 ? -10.842 -7.058 8.276 1.00 89.12 175 ARG A O 1
ATOM 1424 N N . ILE A 1 176 ? -12.761 -8.201 7.982 1.00 85.00 176 ILE A N 1
ATOM 1425 C CA . ILE A 1 176 ? -13.536 -7.540 9.040 1.00 85.00 176 ILE A CA 1
ATOM 1426 C C . ILE A 1 176 ? -13.349 -8.331 10.334 1.00 85.00 176 ILE A C 1
ATOM 1428 O O . ILE A 1 176 ? -13.414 -9.566 10.302 1.00 85.00 176 ILE A O 1
ATOM 1432 N N . LYS A 1 177 ? -13.139 -7.641 11.455 1.00 76.69 177 LYS A N 1
ATOM 1433 C CA . LYS A 1 177 ? -13.225 -8.238 12.792 1.00 76.69 177 LYS A CA 1
ATOM 1434 C C . LYS A 1 177 ? -14.119 -7.427 13.720 1.00 76.69 177 LYS A C 1
ATOM 1436 O O . LYS A 1 177 ? -14.260 -6.205 13.509 1.00 76.69 177 LYS A O 1
#

Sequence (177 aa):
MASFTLITQGITVGYAEDGFFAWGTTDNFRWNDRGDYVHGEHLPRFTGEVVEWRIDSNPMTQWDQYAYFLPPEEKSKREDMLKAFWADHREPFARLERGRYVDGGGAPVVLYISVPADPSMTSFIMSLVMAEKEMHIHSGGWNFLHDDRPAPAVSHAGWQERFEPAFSSDMPILRIK

Foldseek 3Di:
DKKKKFKFDDWDWDADPQGIKIKGKGLDMDIDDPPDPDQLFDADDDHRAMEIEMEDQGPQDPLRVQVVQDDPVPCVVCVVLVCVVCVVFDDFWKKWFWAQDDPDDGTHIYIYTYNHPDVVVVVVSVVCVVVVWIKMWMDDQWGFSDDPDRQPNSDPVSRNVVRGITIHSDHTDIDTD

Secondary structure (DSSP, 8-state):
--EEEEE-EEEEEEEETTEEEEEEEES-EEEE--S---TT-SPPP--S-PEEEEEE-----HHHHHHHHS-HHHHHHHHHHHHHHHHT-PSSEEEEEEPPP-TTSPPPEEEEEE-TT-HHHHHHHHHHHHTT--EEEEE--EEE---SS---TTSHHHHHHH-PPEEESSPPEEEE-

Radius of gyration: 16.21 Å; chains: 1; bounding box: 45×36×36 Å